Protein AF-A0A6N9A9X0-F1 (afdb_monomer)

Foldseek 3Di:
DPPVFLQQKFWAADPDPLRIWIWTCDPPDRDIDIDDDPRRLVVCLVRLCSLLPPHDDPVLQVLLVVCQVVLVHLVSLLNCLNHPDQDPPPDGRRRLNPDDSSSSVNPNVSSVVVVVVVVVVVVVVVVVVVVVVVVVVVVVVVVVPDDPVRVVVVVVVVVVVVPD

pLDDT: mean 80.57, std 12.7, range [43.5, 95.38]

Mean predicted aligned error: 11.56 Å

Secondary structure (DSSP, 8-state):
--HHHHTT-EEEE-SSTTSEEEEEE-SSSSSEEEE-HHHHHHHHHHHHHHHTTT---HHHHHHHHHHHHTTSSHHHHHHHHHS----TTSPPTTBSTTS-HHHHHHHHHHHHHHHHHHHHHHHHHHHHHHHHHHHHHHHHHHHHSS-HHHHHHHHHHHHHTS--

Solvent-accessible surface area (backbone atoms only — not comparable to full-atom values): 9159 Å² total; per-residue (Å²): 132,65,76,79,50,61,60,69,24,27,39,30,64,39,100,50,100,62,47,32,26,29,35,41,63,44,89,94,49,101,52,72,43,77,31,52,42,71,58,17,53,57,49,46,68,62,45,49,61,62,75,45,62,88,65,68,56,73,70,36,46,53,49,11,50,52,57,24,55,77,45,74,35,43,67,48,35,48,52,52,52,30,65,38,69,66,46,94,83,80,47,64,59,26,46,52,56,86,46,55,70,30,59,47,48,28,51,49,50,24,56,48,51,57,48,50,50,55,51,51,52,57,49,50,55,54,50,52,54,53,49,54,52,51,51,53,52,49,56,49,50,63,66,70,72,56,54,75,71,54,54,57,50,50,62,58,53,61,59,66,64,74,78,112

Radius of gyration: 27.23 Å; Cα contacts (8 Å, |Δi|>4): 168; chains: 1; bounding box: 70×49×71 Å

Sequence (164 aa):
MSIGHVWRTRIRSADDETGFRVQIDSHGIKGREWLEGEDAHRAIRVILPRMNAYGGSATTVEKAVSEIESEGHPHGFLSRVVDRPRTYAGGLQGQIHPMRKPARLALEMALHEEQERRALEGELWRLERAWEEAEEIAAIADNLLLPKRVTGFLSRHARAGSER

Nearest PDB structures (foldseek):
  5b5r-assembly1_A  TM=2.931E-01  e=3.160E+00  Mus musculus
  6rd4-assembly1_7  TM=2.058E-01  e=5.387E+00  Polytomella sp. Pringsheim 198.80
  1v4i-assembly1_A  TM=2.381E-01  e=6.435E+00  Thermotoga maritima

Structure (mmCIF, N/CA/C/O backbone):
data_AF-A0A6N9A9X0-F1
#
_entry.id   AF-A0A6N9A9X0-F1
#
loop_
_atom_site.group_PDB
_atom_site.id
_atom_site.type_symbol
_atom_site.label_atom_id
_atom_site.label_alt_id
_atom_site.label_comp_id
_atom_site.label_asym_id
_atom_site.label_entity_id
_atom_site.label_seq_id
_atom_site.pdbx_PDB_ins_code
_atom_site.Cartn_x
_atom_site.Cartn_y
_atom_site.Cartn_z
_atom_site.occupancy
_atom_site.B_iso_or_equiv
_atom_site.auth_seq_id
_atom_site.auth_comp_id
_atom_site.auth_asym_id
_atom_site.auth_atom_id
_atom_site.pdbx_PDB_model_num
ATOM 1 N N . MET A 1 1 ? 13.304 -19.685 -4.312 1.00 51.09 1 MET A N 1
ATOM 2 C CA . MET A 1 1 ? 12.974 -18.981 -5.572 1.00 51.09 1 MET A CA 1
ATOM 3 C C . MET A 1 1 ? 14.270 -18.400 -6.133 1.00 51.09 1 MET A C 1
ATOM 5 O O . MET A 1 1 ? 14.862 -17.561 -5.468 1.00 51.09 1 MET A O 1
ATOM 9 N N . SER A 1 2 ? 14.784 -18.906 -7.260 1.00 52.94 2 SER A N 1
ATOM 10 C CA . SER A 1 2 ? 15.996 -18.337 -7.885 1.00 52.94 2 SER A CA 1
ATOM 11 C C . SER A 1 2 ? 15.720 -16.905 -8.353 1.00 52.94 2 SER A C 1
ATOM 13 O O . SER A 1 2 ? 14.617 -16.630 -8.832 1.00 52.94 2 SER A O 1
ATOM 15 N N . ILE A 1 3 ? 16.714 -16.014 -8.228 1.00 55.34 3 ILE A N 1
ATOM 16 C CA . ILE A 1 3 ? 16.629 -14.590 -8.590 1.00 55.34 3 ILE A CA 1
ATOM 17 C C . ILE A 1 3 ? 15.982 -14.422 -9.968 1.00 55.34 3 ILE A C 1
ATOM 19 O O . ILE A 1 3 ? 15.104 -13.584 -10.096 1.00 55.34 3 ILE A O 1
ATOM 23 N N . GLY A 1 4 ? 16.298 -15.276 -10.952 1.00 57.91 4 GLY A N 1
ATOM 24 C CA . GLY A 1 4 ? 15.778 -15.204 -12.325 1.00 57.91 4 GLY A CA 1
ATOM 25 C C . GLY A 1 4 ? 14.255 -15.353 -12.506 1.00 57.91 4 GLY A C 1
ATOM 26 O O . GLY A 1 4 ? 13.727 -14.881 -13.512 1.00 57.91 4 GLY A O 1
ATOM 27 N N . HIS A 1 5 ? 13.529 -15.952 -11.555 1.00 65.00 5 HIS A N 1
ATOM 28 C CA . HIS A 1 5 ? 12.064 -16.103 -11.642 1.00 65.00 5 HIS A CA 1
ATOM 29 C C . HIS A 1 5 ? 11.310 -14.800 -11.348 1.00 65.00 5 HIS A C 1
ATOM 31 O O . HIS A 1 5 ? 10.214 -14.573 -11.852 1.00 65.00 5 HIS A O 1
ATOM 37 N N . VAL A 1 6 ? 11.930 -13.912 -10.573 1.00 68.50 6 VAL A N 1
ATOM 38 C CA . VAL A 1 6 ? 11.335 -12.658 -10.100 1.00 68.50 6 VAL A CA 1
ATOM 39 C C . VAL A 1 6 ? 11.293 -11.575 -11.199 1.00 68.50 6 VAL A C 1
ATOM 41 O O . VAL A 1 6 ? 10.433 -10.699 -11.213 1.00 68.50 6 VAL A O 1
ATOM 44 N N . TRP A 1 7 ? 12.176 -11.652 -12.197 1.00 73.00 7 TRP A N 1
ATOM 45 C CA . TRP A 1 7 ? 12.318 -10.629 -13.251 1.00 73.00 7 TRP A CA 1
ATOM 46 C C . TRP A 1 7 ? 11.179 -10.665 -14.274 1.00 73.00 7 TRP A C 1
ATOM 48 O O . TRP A 1 7 ? 11.032 -9.751 -15.084 1.00 73.00 7 TRP A O 1
ATOM 58 N N . ARG A 1 8 ? 10.369 -11.727 -14.251 1.00 77.31 8 ARG A N 1
ATOM 59 C CA . ARG A 1 8 ? 9.222 -11.915 -15.144 1.00 77.31 8 ARG A CA 1
ATOM 60 C C . ARG A 1 8 ? 7.880 -11.640 -14.472 1.00 77.31 8 ARG A C 1
ATOM 62 O O . ARG A 1 8 ? 6.859 -11.793 -15.142 1.00 77.31 8 ARG A O 1
ATOM 69 N N . THR A 1 9 ? 7.880 -11.191 -13.215 1.00 86.69 9 THR A N 1
ATOM 70 C CA . THR A 1 9 ? 6.661 -10.859 -12.476 1.00 86.69 9 THR A CA 1
ATOM 71 C C . THR A 1 9 ? 5.868 -9.757 -13.170 1.00 86.69 9 THR A C 1
ATOM 73 O O . THR A 1 9 ? 6.430 -8.751 -13.632 1.00 86.69 9 THR A O 1
ATOM 76 N N . ARG A 1 10 ? 4.549 -9.958 -13.247 1.00 88.88 10 ARG A N 1
ATOM 77 C CA . ARG A 1 10 ? 3.608 -8.980 -13.802 1.00 88.88 10 ARG A CA 1
ATOM 78 C C . ARG A 1 10 ? 2.488 -8.696 -12.823 1.00 88.88 10 ARG A C 1
ATOM 80 O O . ARG A 1 10 ? 2.020 -9.625 -12.182 1.00 88.88 10 ARG A O 1
ATOM 87 N N . ILE A 1 11 ? 2.034 -7.453 -12.788 1.00 88.88 11 ILE A N 1
ATOM 88 C CA . ILE A 1 11 ? 0.842 -7.018 -12.063 1.00 88.88 11 ILE A CA 1
ATOM 89 C C . ILE A 1 11 ? -0.214 -6.539 -13.063 1.00 88.88 11 ILE A C 1
ATOM 91 O O . ILE A 1 11 ? 0.129 -5.951 -14.095 1.00 88.88 11 ILE A O 1
ATOM 95 N N . ARG A 1 12 ? -1.483 -6.851 -12.806 1.00 88.38 12 ARG A N 1
ATOM 96 C CA . ARG A 1 12 ? -2.637 -6.415 -13.607 1.00 88.38 12 ARG A CA 1
ATOM 97 C C . ARG A 1 12 ? -3.844 -6.206 -12.714 1.00 88.38 12 ARG A C 1
ATOM 99 O O . ARG A 1 12 ? -3.926 -6.869 -11.691 1.00 88.38 12 ARG A O 1
ATOM 106 N N . SER A 1 13 ? -4.780 -5.373 -13.157 1.00 88.00 13 SER A N 1
ATOM 107 C CA . SER A 1 13 ? -6.075 -5.232 -12.491 1.00 88.00 13 SER A CA 1
ATOM 108 C C . SER A 1 13 ? -6.827 -6.572 -12.445 1.00 88.00 13 SER A C 1
ATOM 110 O O . SER A 1 13 ? -6.697 -7.409 -13.359 1.00 88.00 13 SER A O 1
ATOM 112 N N . ALA A 1 14 ? -7.542 -6.780 -11.343 1.00 87.94 14 ALA A N 1
ATOM 113 C CA . ALA A 1 14 ? -8.427 -7.905 -11.072 1.00 87.94 14 ALA A CA 1
ATOM 114 C C . ALA A 1 14 ? -9.696 -7.387 -10.381 1.00 87.94 14 ALA A C 1
ATOM 116 O O . ALA A 1 14 ? -9.639 -6.403 -9.648 1.00 87.94 14 ALA A O 1
ATOM 117 N N . ASP A 1 15 ? -10.821 -8.055 -10.625 1.00 84.38 15 ASP A N 1
ATOM 118 C CA . ASP A 1 15 ? -12.124 -7.727 -10.031 1.00 84.38 15 ASP A CA 1
ATOM 119 C C . ASP A 1 15 ? -12.320 -8.512 -8.725 1.00 84.38 15 ASP A C 1
ATOM 121 O O . ASP A 1 15 ? -13.216 -9.341 -8.589 1.00 84.38 15 ASP A O 1
ATOM 125 N N . ASP A 1 16 ? -11.376 -8.339 -7.801 1.00 82.88 16 ASP A N 1
ATOM 126 C CA . ASP A 1 16 ? -11.376 -8.962 -6.479 1.00 82.88 16 ASP A CA 1
ATOM 127 C C . ASP A 1 16 ? -11.125 -7.909 -5.386 1.00 82.88 16 ASP A C 1
ATOM 129 O O . ASP A 1 16 ? -10.818 -6.750 -5.672 1.00 82.88 16 ASP A O 1
ATOM 133 N N . GLU A 1 17 ? -11.230 -8.301 -4.113 1.00 75.38 17 GLU A N 1
ATOM 134 C CA . GLU A 1 17 ? -11.006 -7.400 -2.966 1.00 75.38 17 GLU A CA 1
ATOM 135 C C . GLU A 1 17 ? -9.609 -6.760 -2.956 1.00 75.38 17 GLU A C 1
ATOM 137 O O . GLU A 1 17 ? -9.351 -5.762 -2.280 1.00 75.38 17 GLU A O 1
ATOM 142 N N . THR A 1 18 ? -8.661 -7.347 -3.677 1.00 77.00 18 THR A N 1
ATOM 143 C CA . THR A 1 18 ? -7.281 -6.877 -3.740 1.00 77.00 18 THR A CA 1
ATOM 144 C C . THR A 1 18 ? -7.052 -5.910 -4.892 1.00 77.00 18 THR A C 1
ATOM 146 O O . THR A 1 18 ? -6.118 -5.114 -4.845 1.00 77.00 18 THR A O 1
ATOM 149 N N . GLY A 1 19 ? -7.942 -5.906 -5.887 1.00 84.12 19 GLY A N 1
ATOM 150 C CA . GLY A 1 19 ? -7.912 -5.014 -7.042 1.00 84.12 19 GLY A CA 1
ATOM 151 C C . GLY A 1 19 ? -6.799 -5.343 -8.039 1.00 84.12 19 GLY A C 1
ATOM 152 O O . GLY A 1 19 ? -6.624 -4.635 -9.035 1.00 84.12 19 GLY A O 1
ATOM 153 N N . PHE A 1 20 ? -6.010 -6.395 -7.795 1.00 89.44 20 PHE A N 1
ATOM 154 C CA . PHE A 1 20 ? -4.933 -6.802 -8.685 1.00 89.44 20 PHE A CA 1
ATOM 155 C C . PHE A 1 20 ? -4.578 -8.283 -8.574 1.00 89.44 20 PHE A C 1
ATOM 157 O O . PHE A 1 20 ? -4.695 -8.928 -7.542 1.00 89.44 20 PHE A O 1
ATOM 164 N N . ARG A 1 21 ? -4.001 -8.792 -9.659 1.00 91.56 21 ARG A N 1
ATOM 165 C CA . ARG A 1 21 ? -3.434 -10.133 -9.765 1.00 91.56 21 ARG A CA 1
ATOM 166 C C . ARG A 1 21 ? -1.970 -10.094 -10.152 1.00 91.56 21 ARG A C 1
ATOM 168 O O . ARG A 1 21 ? -1.520 -9.201 -10.882 1.00 91.56 21 ARG A O 1
ATOM 175 N N . VAL A 1 22 ? -1.227 -11.102 -9.711 1.00 91.19 22 VAL A N 1
ATOM 176 C CA . VAL A 1 22 ? 0.221 -11.195 -9.912 1.00 91.19 22 VAL A CA 1
ATOM 177 C C . VAL A 1 22 ? 0.566 -12.461 -10.676 1.00 91.19 22 VAL A C 1
ATOM 179 O O . VAL A 1 22 ? 0.251 -13.563 -10.248 1.00 91.19 22 VAL A O 1
ATOM 182 N N . GLN A 1 23 ? 1.254 -12.320 -11.807 1.00 91.19 23 GLN A N 1
ATOM 183 C CA . GLN A 1 23 ? 1.805 -13.461 -12.528 1.00 91.19 23 GLN A CA 1
ATOM 184 C C . GLN A 1 23 ? 3.182 -13.808 -11.973 1.00 91.19 23 GLN A C 1
ATOM 186 O O . GLN A 1 23 ? 4.081 -12.961 -12.002 1.00 91.19 23 GLN A O 1
ATOM 191 N N . ILE A 1 24 ? 3.368 -15.060 -11.564 1.00 87.12 24 ILE A N 1
ATOM 192 C CA . ILE A 1 24 ? 4.664 -15.608 -11.157 1.00 87.12 24 ILE A CA 1
ATOM 193 C C . ILE A 1 24 ? 5.046 -16.818 -12.017 1.00 87.12 24 ILE A C 1
ATOM 195 O O . ILE A 1 24 ? 4.216 -17.409 -12.712 1.00 87.12 24 ILE A O 1
ATOM 199 N N . ASP A 1 25 ? 6.331 -17.171 -12.008 1.00 82.25 25 ASP A N 1
ATOM 200 C CA . ASP A 1 25 ? 6.775 -18.460 -12.538 1.00 82.25 25 ASP A CA 1
ATOM 201 C C . ASP A 1 25 ? 6.363 -19.566 -11.548 1.00 82.25 25 ASP A C 1
ATOM 203 O O . ASP A 1 25 ? 6.699 -19.479 -10.365 1.00 82.25 25 ASP A O 1
ATOM 207 N N . SER A 1 26 ? 5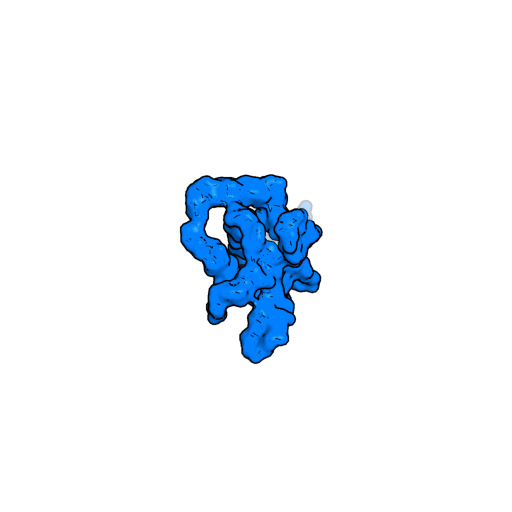.672 -20.601 -12.035 1.00 69.44 26 SER A N 1
ATOM 208 C CA . SER A 1 26 ? 5.202 -21.712 -11.198 1.00 69.44 26 SER A CA 1
ATOM 209 C C . SER A 1 26 ? 6.378 -22.580 -10.725 1.00 69.44 26 SER A C 1
ATOM 211 O O . SER A 1 26 ? 7.353 -22.802 -11.456 1.00 69.44 26 SER A O 1
ATOM 213 N N . HIS A 1 27 ? 6.323 -23.062 -9.481 1.00 56.94 27 HIS A N 1
ATOM 214 C CA . HIS A 1 27 ? 7.378 -23.900 -8.915 1.00 56.94 27 HIS A CA 1
ATOM 215 C C . HIS A 1 27 ? 7.214 -25.351 -9.390 1.00 56.94 27 HIS A C 1
ATOM 217 O O . HIS A 1 27 ? 6.295 -26.048 -8.983 1.00 56.94 27 HIS A O 1
ATOM 223 N N . GLY A 1 28 ? 8.120 -25.817 -10.255 1.00 55.62 28 GLY A N 1
ATOM 224 C CA . GLY A 1 28 ? 8.210 -27.229 -10.658 1.00 55.62 28 GLY A CA 1
ATOM 225 C C . GLY A 1 28 ? 7.562 -27.586 -12.001 1.00 55.62 28 GLY A C 1
ATOM 226 O O . GLY A 1 28 ? 7.957 -28.579 -12.606 1.00 55.62 28 GLY A O 1
ATOM 227 N N . ILE A 1 29 ? 6.664 -26.755 -12.538 1.00 56.66 29 ILE A N 1
ATOM 228 C CA . ILE A 1 29 ? 6.095 -26.920 -13.885 1.00 56.66 29 ILE A CA 1
ATOM 229 C C . ILE A 1 29 ? 6.597 -25.768 -14.758 1.00 56.66 29 ILE A C 1
ATOM 231 O O . ILE A 1 29 ? 6.559 -24.610 -14.346 1.00 56.66 29 ILE A O 1
ATOM 235 N N . LYS A 1 30 ? 7.078 -26.051 -15.980 1.00 61.91 30 LYS A N 1
ATOM 236 C CA . LYS A 1 30 ? 7.360 -24.999 -16.974 1.00 61.91 30 LYS A CA 1
ATOM 237 C C . LYS A 1 30 ? 6.045 -24.280 -17.302 1.00 61.91 30 LYS A C 1
ATOM 239 O O . LYS A 1 30 ? 5.307 -24.710 -18.179 1.00 61.91 30 LYS A O 1
ATOM 244 N N . GLY A 1 31 ? 5.755 -23.196 -16.594 1.00 69.06 31 GLY A N 1
ATOM 245 C CA . GLY A 1 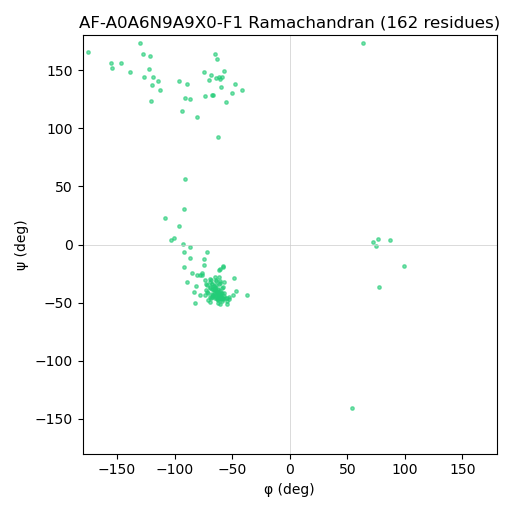31 ? 4.500 -22.469 -16.718 1.00 69.06 31 GLY A CA 1
ATOM 246 C C . GLY A 1 31 ? 4.486 -21.198 -15.876 1.00 69.06 31 GLY A C 1
ATOM 247 O O . GLY A 1 31 ? 5.349 -20.983 -15.024 1.00 69.06 31 GLY A O 1
ATOM 248 N N . ARG A 1 32 ? 3.516 -20.330 -16.159 1.00 81.31 32 ARG A N 1
ATOM 249 C CA . ARG A 1 32 ? 3.240 -19.123 -15.377 1.00 81.31 32 ARG A CA 1
ATOM 250 C C . ARG A 1 32 ? 1.824 -19.216 -14.851 1.00 81.31 32 ARG A C 1
ATOM 252 O O . ARG A 1 32 ? 0.929 -19.571 -15.613 1.00 81.31 32 ARG A O 1
ATOM 259 N N . GLU A 1 33 ? 1.640 -18.841 -13.602 1.00 88.50 33 GLU A N 1
ATOM 260 C CA . GLU A 1 33 ? 0.336 -18.817 -12.946 1.00 88.50 33 GLU A CA 1
ATOM 261 C C . GLU A 1 33 ? 0.004 -17.390 -12.521 1.00 88.50 33 GLU A C 1
ATOM 263 O O . GLU A 1 33 ? 0.900 -16.610 -12.191 1.00 88.50 33 GLU A O 1
ATOM 268 N N . TRP A 1 34 ? -1.277 -17.035 -12.616 1.00 90.62 34 TRP A N 1
ATOM 269 C CA . TRP A 1 34 ? -1.806 -15.813 -12.023 1.00 90.62 34 TRP A CA 1
ATOM 270 C C . TRP A 1 34 ? -2.290 -16.153 -10.621 1.00 90.62 34 TRP A C 1
ATOM 272 O O . TRP A 1 34 ? -3.075 -17.080 -10.454 1.00 90.62 34 TRP A O 1
ATOM 282 N N . LEU A 1 35 ? -1.796 -15.405 -9.645 1.00 91.00 35 LEU A N 1
ATOM 283 C CA . LEU A 1 35 ? -2.304 -15.387 -8.286 1.00 91.00 35 LEU A CA 1
ATOM 284 C C . LEU A 1 35 ? -3.273 -14.217 -8.157 1.00 91.00 35 LEU A C 1
ATOM 286 O O . LEU A 1 35 ? -3.006 -13.144 -8.705 1.00 91.00 35 LEU A O 1
ATOM 290 N N . GLU A 1 36 ? -4.358 -14.433 -7.429 1.00 91.31 36 GLU A N 1
ATOM 291 C CA . GLU A 1 36 ? -5.441 -13.473 -7.194 1.00 91.31 36 GLU A CA 1
ATOM 292 C C . GLU A 1 36 ? -5.685 -13.363 -5.685 1.00 91.31 36 GLU A C 1
ATOM 294 O O . GLU A 1 36 ? -5.194 -14.194 -4.907 1.00 91.31 36 GLU A O 1
ATOM 299 N N . GLY A 1 37 ? -6.383 -12.315 -5.258 1.00 88.94 37 GLY A N 1
ATOM 300 C CA . GLY A 1 37 ? -6.685 -12.094 -3.852 1.00 88.94 37 GLY A CA 1
ATOM 301 C C . GLY A 1 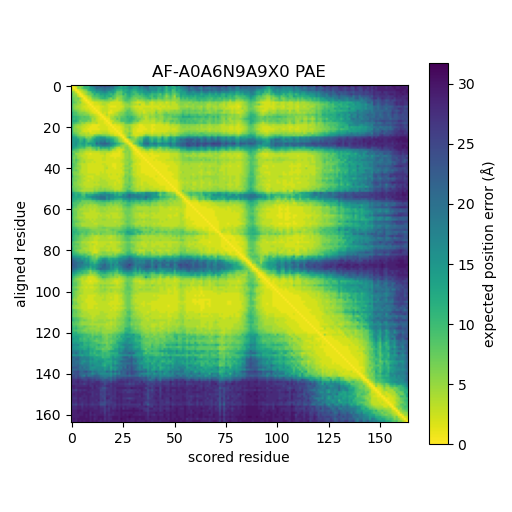37 ? -5.448 -12.091 -2.943 1.00 88.94 37 GLY A C 1
ATOM 302 O O . GLY A 1 37 ? -4.366 -11.582 -3.257 1.00 88.94 37 GLY A O 1
ATOM 303 N N . GLU A 1 38 ? -5.600 -12.692 -1.767 1.00 87.94 38 GLU A N 1
ATOM 304 C CA . GLU A 1 38 ? -4.559 -12.724 -0.738 1.00 87.94 38 GLU A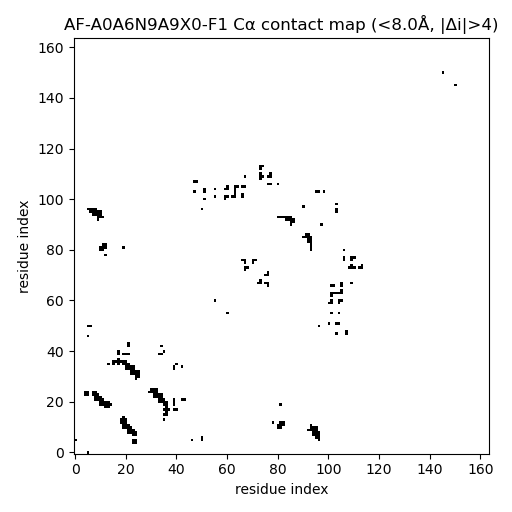 CA 1
ATOM 305 C C . GLU A 1 38 ? -3.266 -13.438 -1.177 1.00 87.94 38 GLU A C 1
ATOM 307 O O . GLU A 1 38 ? -2.174 -13.087 -0.721 1.00 87.94 38 GLU A O 1
ATOM 312 N N . ASP A 1 39 ? -3.340 -14.401 -2.102 1.00 88.56 39 ASP A N 1
ATOM 313 C CA . ASP A 1 39 ? -2.141 -15.028 -2.669 1.00 88.56 39 ASP A CA 1
ATOM 314 C C . ASP A 1 39 ? -1.331 -14.041 -3.516 1.00 88.56 39 ASP A C 1
ATOM 316 O O . ASP A 1 39 ? -0.096 -14.018 -3.433 1.00 88.56 39 ASP A O 1
ATOM 320 N N . ALA A 1 40 ? -2.008 -13.172 -4.275 1.00 89.56 40 ALA A N 1
ATOM 321 C CA . ALA A 1 40 ? -1.368 -12.098 -5.029 1.00 89.56 40 ALA A CA 1
ATOM 322 C C . ALA A 1 40 ? -0.648 -11.117 -4.091 1.00 89.56 40 ALA A C 1
ATOM 324 O O . ALA A 1 40 ? 0.523 -10.784 -4.317 1.00 89.56 40 ALA A O 1
ATOM 325 N N . HIS A 1 41 ? -1.306 -10.714 -2.998 1.00 87.25 41 HIS A N 1
ATOM 326 C CA . HIS A 1 41 ? -0.712 -9.842 -1.981 1.00 87.25 41 HIS A CA 1
ATOM 327 C C . HIS A 1 41 ? 0.493 -10.477 -1.285 1.00 87.25 41 HIS A C 1
ATOM 329 O O . HIS A 1 41 ? 1.541 -9.840 -1.141 1.00 87.25 41 HIS A O 1
ATOM 335 N N . ARG A 1 42 ? 0.387 -11.738 -0.856 1.00 88.12 42 ARG A N 1
ATOM 336 C CA . ARG A 1 42 ? 1.510 -12.443 -0.220 1.00 88.12 42 ARG A CA 1
ATOM 337 C C . ARG A 1 42 ? 2.703 -12.548 -1.159 1.00 88.12 42 ARG A C 1
ATOM 339 O O . ARG A 1 42 ? 3.836 -12.279 -0.751 1.00 88.12 42 ARG A O 1
ATOM 346 N N . ALA A 1 43 ? 2.461 -12.892 -2.422 1.00 89.00 43 ALA A N 1
ATOM 347 C CA . ALA A 1 43 ? 3.517 -12.995 -3.416 1.00 89.00 43 ALA A CA 1
ATOM 348 C C . ALA A 1 43 ? 4.206 -11.643 -3.651 1.00 89.00 43 ALA A C 1
ATOM 350 O O . ALA A 1 43 ? 5.439 -11.575 -3.632 1.00 89.00 43 ALA A O 1
ATOM 351 N N . ILE A 1 44 ? 3.442 -10.558 -3.823 1.00 88.00 44 ILE A N 1
ATOM 352 C CA . ILE A 1 44 ? 4.018 -9.247 -4.137 1.00 88.00 44 ILE A CA 1
ATOM 353 C C . ILE A 1 44 ? 4.829 -8.665 -2.973 1.00 88.00 44 ILE A C 1
ATOM 355 O O . ILE A 1 44 ? 5.929 -8.162 -3.214 1.00 88.00 44 ILE A O 1
ATOM 359 N N . ARG A 1 45 ? 4.372 -8.845 -1.719 1.00 86.81 45 ARG A N 1
ATOM 360 C CA . ARG A 1 45 ? 5.110 -8.459 -0.495 1.00 86.81 45 ARG A CA 1
ATOM 361 C C . ARG A 1 45 ? 6.484 -9.118 -0.406 1.00 86.81 45 ARG A C 1
ATOM 363 O O . ARG A 1 45 ? 7.412 -8.560 0.162 1.00 86.81 45 ARG A O 1
ATOM 370 N N . VAL A 1 46 ? 6.617 -10.326 -0.939 1.00 87.00 46 VAL A N 1
ATOM 371 C CA . VAL A 1 46 ? 7.864 -11.094 -0.891 1.00 87.00 46 VAL A CA 1
ATOM 372 C C . VAL A 1 46 ? 8.762 -10.783 -2.092 1.00 87.00 46 VAL A C 1
ATOM 374 O O . VAL A 1 46 ? 9.992 -10.834 -1.996 1.00 87.00 46 VAL A O 1
ATOM 377 N N . ILE A 1 47 ? 8.157 -10.482 -3.240 1.00 87.19 47 ILE A N 1
ATOM 378 C CA . ILE A 1 47 ? 8.852 -10.260 -4.506 1.00 87.19 47 ILE A CA 1
ATOM 379 C C . ILE A 1 47 ? 9.408 -8.835 -4.608 1.00 87.19 47 ILE A C 1
ATOM 381 O O . ILE A 1 47 ? 10.592 -8.680 -4.917 1.00 87.19 47 ILE A O 1
ATOM 385 N N . LEU A 1 48 ? 8.596 -7.807 -4.344 1.00 85.56 48 LEU A N 1
ATOM 386 C CA . LEU A 1 48 ? 8.990 -6.409 -4.553 1.00 85.56 48 LEU A CA 1
ATOM 387 C C . LEU A 1 48 ? 10.222 -5.986 -3.743 1.00 85.56 48 LEU A C 1
ATOM 389 O O . LEU A 1 48 ? 11.161 -5.480 -4.365 1.00 85.56 48 LEU A O 1
ATOM 393 N N . PRO A 1 49 ? 10.323 -6.285 -2.432 1.00 86.81 49 PRO A N 1
ATOM 394 C CA . PRO A 1 49 ? 11.511 -5.925 -1.659 1.00 86.81 49 PRO A CA 1
ATOM 395 C C . PRO A 1 49 ? 12.786 -6.582 -2.200 1.00 86.81 49 PRO A C 1
ATOM 397 O O . PRO A 1 49 ? 13.863 -5.990 -2.191 1.00 86.81 49 PRO A O 1
ATOM 400 N N . ARG A 1 50 ? 12.677 -7.802 -2.748 1.00 84.88 50 ARG A N 1
ATOM 401 C CA . ARG A 1 50 ? 13.810 -8.491 -3.386 1.00 84.88 50 ARG A CA 1
ATOM 402 C C . ARG A 1 50 ? 14.193 -7.862 -4.725 1.00 84.88 50 ARG A C 1
ATOM 404 O O . ARG A 1 50 ? 15.375 -7.820 -5.050 1.00 84.88 50 ARG A O 1
ATOM 411 N N . MET A 1 51 ? 13.228 -7.357 -5.494 1.00 82.75 51 MET A N 1
ATOM 412 C CA . MET A 1 51 ? 13.485 -6.607 -6.736 1.00 82.75 51 MET A CA 1
ATOM 413 C C . MET A 1 51 ? 14.126 -5.242 -6.479 1.00 82.75 51 MET A C 1
ATOM 415 O O . MET A 1 51 ? 14.878 -4.736 -7.316 1.00 82.75 51 MET A O 1
ATOM 419 N N . ASN A 1 52 ? 13.821 -4.652 -5.328 1.00 84.19 52 ASN A N 1
ATOM 420 C CA . ASN A 1 52 ? 14.369 -3.384 -4.867 1.00 84.19 52 ASN A CA 1
ATOM 421 C C . ASN A 1 52 ? 15.565 -3.565 -3.916 1.00 84.19 52 ASN A C 1
ATOM 423 O O . ASN A 1 52 ? 15.972 -2.602 -3.262 1.00 84.19 52 ASN A O 1
ATOM 427 N N . ALA A 1 53 ? 16.165 -4.767 -3.877 1.00 68.88 53 ALA A N 1
ATOM 428 C CA . ALA A 1 53 ? 17.351 -5.055 -3.076 1.00 68.88 53 ALA A CA 1
ATOM 429 C C . ALA A 1 53 ? 18.415 -3.957 -3.269 1.00 68.88 53 ALA A C 1
ATOM 431 O O . ALA A 1 53 ? 18.630 -3.488 -4.390 1.00 68.88 53 ALA A O 1
ATOM 432 N N . TYR A 1 54 ? 19.042 -3.553 -2.157 1.00 62.84 54 TYR A N 1
ATOM 433 C CA . TYR A 1 54 ? 19.885 -2.357 -1.949 1.00 62.84 54 TYR A CA 1
ATOM 434 C C . TYR A 1 54 ? 19.182 -1.051 -1.547 1.00 62.84 54 TYR A C 1
ATOM 436 O O . TYR A 1 54 ? 19.862 -0.039 -1.392 1.00 62.84 54 TYR A O 1
ATOM 444 N N . GLY A 1 55 ? 17.866 -1.053 -1.316 1.00 61.56 55 GLY A N 1
ATOM 445 C CA . GLY A 1 55 ? 17.156 0.136 -0.837 1.00 61.56 55 GLY A CA 1
ATOM 446 C C . GLY A 1 55 ? 17.194 1.311 -1.826 1.00 61.56 55 GLY A C 1
ATOM 447 O O . GLY A 1 55 ? 17.830 1.273 -2.890 1.00 61.56 55 GLY A O 1
ATOM 448 N N . GLY A 1 56 ? 16.461 2.375 -1.510 1.00 74.38 56 GLY A N 1
ATOM 449 C CA . GLY A 1 56 ? 16.503 3.633 -2.255 1.00 74.38 56 GLY A CA 1
ATOM 450 C C . GLY A 1 56 ? 17.582 4.561 -1.702 1.00 74.38 56 GLY A C 1
ATOM 451 O O . GLY A 1 56 ? 17.705 4.702 -0.491 1.00 74.38 56 GLY A O 1
ATOM 452 N N . SER A 1 57 ? 18.340 5.242 -2.569 1.00 85.06 57 SER A N 1
ATOM 453 C CA . SER A 1 57 ? 19.021 6.470 -2.128 1.00 85.06 57 SER A CA 1
ATOM 454 C C . SER A 1 57 ? 17.970 7.517 -1.741 1.00 85.06 57 SER A C 1
ATOM 456 O O . SER A 1 57 ? 16.845 7.438 -2.235 1.00 85.06 57 SER A O 1
ATOM 458 N N . ALA A 1 58 ? 18.327 8.531 -0.946 1.00 87.88 58 ALA A N 1
ATOM 459 C CA . ALA A 1 58 ? 17.408 9.628 -0.605 1.00 87.88 58 ALA A CA 1
ATOM 460 C C . ALA A 1 58 ? 16.730 10.227 -1.856 1.00 87.88 58 ALA A C 1
ATOM 462 O O . ALA A 1 58 ? 15.512 10.349 -1.911 1.00 87.88 58 ALA A O 1
ATOM 463 N N . THR A 1 59 ? 17.495 10.443 -2.930 1.00 91.94 59 THR A N 1
ATOM 464 C CA . THR A 1 59 ? 16.976 10.906 -4.230 1.00 91.94 59 THR A CA 1
ATOM 465 C C . THR A 1 59 ? 16.022 9.912 -4.907 1.00 91.94 59 THR A C 1
ATOM 467 O O . THR A 1 59 ? 15.157 10.300 -5.685 1.00 91.94 59 THR A O 1
ATOM 470 N N . THR A 1 60 ? 16.194 8.606 -4.685 1.00 90.69 60 THR A N 1
ATOM 471 C CA . THR A 1 60 ? 15.269 7.589 -5.216 1.00 90.69 60 THR A CA 1
ATOM 472 C C . THR A 1 60 ? 13.942 7.633 -4.469 1.00 90.69 60 THR A C 1
ATOM 474 O O . THR A 1 60 ? 12.903 7.528 -5.113 1.00 90.69 60 THR A O 1
ATOM 477 N N . VAL A 1 61 ? 13.991 7.801 -3.144 1.00 91.06 61 VAL A N 1
ATOM 478 C CA . VAL A 1 61 ? 12.803 7.950 -2.292 1.00 91.06 61 VAL A CA 1
ATOM 479 C C . VAL A 1 61 ? 12.038 9.209 -2.685 1.00 91.06 61 VAL A C 1
ATOM 481 O O . VAL A 1 61 ? 10.860 9.117 -2.994 1.00 91.06 61 VAL A O 1
ATOM 484 N N . GLU A 1 62 ? 12.716 10.352 -2.793 1.00 93.69 62 GLU A N 1
ATOM 485 C CA . GLU A 1 62 ? 12.114 11.623 -3.222 1.00 93.69 62 GLU A CA 1
ATOM 486 C C . GLU A 1 62 ? 11.395 11.493 -4.575 1.00 93.69 62 GLU A C 1
ATOM 488 O O . GLU A 1 62 ? 10.242 11.889 -4.723 1.00 93.69 62 GLU A O 1
ATOM 493 N N . LYS A 1 63 ? 12.037 10.854 -5.561 1.00 92.94 63 LYS A N 1
ATOM 494 C CA . LYS A 1 63 ? 11.416 10.597 -6.869 1.00 92.94 63 LYS A CA 1
ATOM 495 C C . LYS A 1 63 ? 10.231 9.638 -6.786 1.00 92.94 63 LYS A C 1
ATOM 497 O O . LYS A 1 63 ? 9.292 9.793 -7.555 1.00 92.94 63 LYS A O 1
ATOM 502 N N . ALA A 1 64 ? 10.284 8.638 -5.908 1.00 92.12 64 ALA A N 1
ATOM 503 C CA . ALA A 1 64 ? 9.177 7.708 -5.706 1.00 92.12 64 ALA A CA 1
ATOM 504 C C . ALA A 1 64 ? 7.965 8.417 -5.084 1.00 92.12 64 ALA A C 1
ATOM 506 O O . ALA A 1 64 ? 6.856 8.264 -5.585 1.00 92.12 64 ALA A O 1
ATOM 507 N N . VAL A 1 65 ? 8.194 9.245 -4.061 1.00 93.31 65 VAL A N 1
ATOM 508 C CA . VAL A 1 65 ? 7.162 10.087 -3.441 1.00 93.31 65 VAL A CA 1
ATOM 509 C C . VAL A 1 65 ? 6.555 11.031 -4.474 1.00 93.31 65 VAL A C 1
ATOM 511 O O . VAL A 1 65 ? 5.344 11.032 -4.645 1.00 93.31 65 VAL A O 1
ATOM 514 N N . SER A 1 66 ? 7.381 11.736 -5.250 1.00 93.12 66 SER A N 1
ATOM 515 C CA . SER A 1 66 ? 6.896 12.632 -6.306 1.00 93.12 66 SER A CA 1
ATOM 516 C C . SER A 1 66 ? 6.048 11.905 -7.361 1.00 93.12 66 SER A C 1
ATOM 518 O O . SER A 1 66 ? 5.044 12.444 -7.827 1.00 93.12 66 SER A O 1
ATOM 520 N N . GLU A 1 67 ? 6.398 10.663 -7.723 1.00 90.75 67 GLU A N 1
ATOM 521 C CA . GLU A 1 67 ? 5.563 9.852 -8.618 1.00 90.75 67 GLU A CA 1
ATOM 522 C C . GLU A 1 67 ? 4.202 9.497 -7.999 1.00 90.75 67 GLU A C 1
ATOM 524 O O . GLU A 1 67 ? 3.209 9.466 -8.724 1.00 90.75 67 GLU A O 1
ATOM 529 N N . ILE A 1 68 ? 4.136 9.246 -6.691 1.00 90.88 68 ILE A N 1
ATOM 530 C CA . ILE A 1 68 ? 2.879 8.981 -5.980 1.00 90.88 68 ILE A CA 1
ATOM 531 C C . ILE A 1 68 ? 2.034 10.255 -5.876 1.00 90.88 68 ILE A C 1
ATOM 533 O O . ILE A 1 68 ? 0.852 10.233 -6.209 1.00 90.88 68 ILE A O 1
ATOM 537 N N . GLU A 1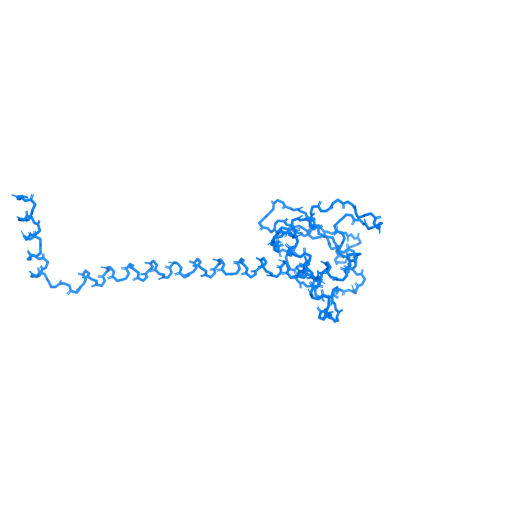 69 ? 2.637 11.368 -5.462 1.00 92.75 69 GLU A N 1
ATOM 538 C CA . GLU A 1 69 ? 1.957 12.658 -5.295 1.00 92.75 69 GLU A CA 1
ATOM 539 C C . GLU A 1 69 ? 1.377 13.180 -6.610 1.00 92.75 69 GLU A C 1
ATOM 541 O O . GLU A 1 69 ? 0.294 13.761 -6.620 1.00 92.75 69 GLU A O 1
ATOM 546 N N . SER A 1 70 ? 2.050 12.922 -7.738 1.00 90.19 70 SER A N 1
ATOM 547 C CA . SER A 1 70 ? 1.530 13.281 -9.064 1.00 90.19 70 SER A CA 1
ATOM 548 C C . SER A 1 70 ? 0.200 12.598 -9.412 1.00 90.19 70 SER A C 1
ATOM 550 O O . SER A 1 70 ? -0.547 13.106 -10.244 1.00 90.19 70 SER A O 1
ATOM 552 N N . GLU A 1 71 ? -0.117 11.486 -8.743 1.00 87.75 71 GLU A N 1
ATOM 553 C CA . GLU A 1 71 ? -1.381 10.748 -8.859 1.00 87.75 71 GLU A CA 1
ATOM 554 C C . GLU A 1 71 ? -2.350 11.063 -7.701 1.00 87.75 71 GLU A C 1
ATOM 556 O O . GLU A 1 71 ? -3.395 10.428 -7.567 1.00 87.75 71 GLU A O 1
ATOM 561 N N . GLY A 1 72 ? -2.004 12.019 -6.833 1.00 87.75 72 GLY A N 1
ATOM 562 C CA . GLY A 1 72 ? -2.787 12.468 -5.679 1.00 87.75 72 GLY A CA 1
ATOM 563 C C . GLY A 1 72 ? -2.733 11.544 -4.458 1.00 87.75 72 GLY A C 1
ATOM 564 O O . GLY A 1 72 ? -2.712 12.034 -3.334 1.00 87.75 72 GLY A O 1
ATOM 565 N N . HIS A 1 73 ? -2.691 10.222 -4.651 1.00 84.81 73 HIS A N 1
ATOM 566 C CA . HIS A 1 73 ? -2.612 9.242 -3.561 1.00 84.81 73 HIS A CA 1
ATOM 567 C C . HIS A 1 73 ? -1.954 7.928 -4.026 1.00 84.81 73 HIS A C 1
ATOM 569 O O . HIS A 1 73 ? -2.131 7.530 -5.183 1.00 84.81 73 HIS A O 1
ATOM 575 N N . PRO A 1 74 ? -1.299 7.175 -3.118 1.00 86.25 74 PRO A N 1
ATOM 576 C CA . PRO A 1 74 ? -0.883 5.781 -3.318 1.00 86.25 74 PRO A CA 1
ATOM 577 C C . PRO A 1 74 ? -1.849 4.879 -4.108 1.00 86.25 74 PRO A C 1
ATOM 579 O O . PRO A 1 74 ? -1.416 4.157 -5.007 1.00 86.25 74 PRO A O 1
ATOM 582 N N . HIS A 1 75 ? -3.156 4.954 -3.836 1.00 85.44 75 HIS A N 1
ATOM 583 C CA . HIS A 1 75 ? -4.168 4.158 -4.529 1.00 85.44 75 HIS A CA 1
ATOM 584 C C . HIS A 1 75 ? -4.280 4.533 -6.016 1.00 85.44 75 HIS A C 1
ATOM 586 O O . HIS A 1 75 ? -4.275 3.655 -6.875 1.00 85.44 75 HIS A O 1
ATOM 592 N N . GLY A 1 76 ? -4.292 5.832 -6.340 1.00 85.31 76 GLY A N 1
ATOM 593 C CA . GLY A 1 76 ? -4.310 6.313 -7.726 1.00 85.31 76 GLY A CA 1
ATOM 594 C C . GLY A 1 76 ? -3.072 5.867 -8.505 1.00 85.31 76 GLY A C 1
ATOM 595 O O . GLY A 1 76 ? -3.177 5.375 -9.633 1.00 85.31 76 GLY A O 1
ATOM 596 N N . PHE A 1 77 ? -1.899 5.926 -7.864 1.00 87.50 77 PHE A N 1
ATOM 597 C CA . PHE A 1 77 ? -0.666 5.399 -8.444 1.00 87.50 77 P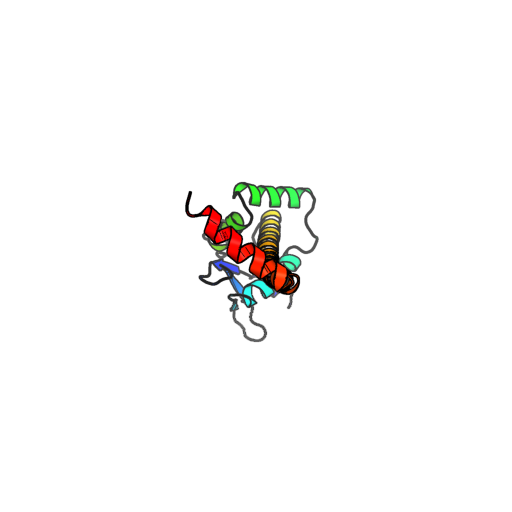HE A CA 1
ATOM 598 C C . PHE A 1 77 ? -0.762 3.896 -8.738 1.00 87.50 77 PHE A C 1
ATOM 600 O O . PHE A 1 77 ? -0.368 3.463 -9.829 1.00 87.50 77 PHE A O 1
ATOM 607 N N . LEU A 1 78 ? -1.285 3.104 -7.796 1.00 86.50 78 LEU A N 1
ATOM 608 C CA . LEU A 1 78 ? -1.461 1.664 -7.972 1.00 86.50 78 LEU A CA 1
ATOM 609 C C . LEU A 1 78 ? -2.386 1.369 -9.158 1.00 86.50 78 LEU A C 1
ATOM 611 O O . LEU A 1 78 ? -1.961 0.653 -10.066 1.00 86.50 78 LEU A O 1
ATOM 615 N N . SER A 1 79 ? -3.569 1.991 -9.209 1.00 86.38 79 SER A N 1
ATOM 616 C CA . SER A 1 79 ? -4.533 1.865 -10.314 1.00 86.38 79 SER A CA 1
ATOM 617 C C . SER A 1 79 ? -3.880 2.161 -11.667 1.00 86.38 79 SER A C 1
ATOM 619 O O . SER A 1 79 ? -3.925 1.348 -12.593 1.00 86.38 79 SER A O 1
ATOM 621 N N . ARG A 1 80 ? -3.111 3.254 -11.767 1.00 86.38 80 ARG A N 1
ATOM 622 C CA . ARG A 1 80 ? -2.360 3.571 -12.991 1.00 86.38 80 ARG A CA 1
ATOM 623 C C . ARG A 1 80 ? -1.348 2.486 -13.365 1.00 86.38 80 ARG A C 1
ATOM 625 O O . ARG A 1 80 ? -1.112 2.246 -14.551 1.00 86.38 80 ARG A O 1
ATOM 632 N N . VAL A 1 81 ? -0.653 1.896 -12.394 1.00 85.00 81 VAL A N 1
ATOM 633 C CA . VAL A 1 81 ? 0.356 0.859 -12.660 1.00 85.00 81 VAL A CA 1
ATOM 634 C C . VAL A 1 81 ? -0.293 -0.448 -13.114 1.00 85.00 81 VAL A C 1
ATOM 636 O O . VAL A 1 81 ? 0.217 -1.060 -14.058 1.00 85.00 81 VAL A O 1
ATOM 639 N N . VAL A 1 82 ? -1.404 -0.856 -12.499 1.00 84.56 82 VAL A N 1
ATOM 640 C CA . VAL A 1 82 ? -2.093 -2.112 -12.834 1.00 84.56 82 VAL A CA 1
ATOM 641 C C . VAL A 1 82 ? -2.843 -2.044 -14.166 1.00 84.56 82 VAL A C 1
ATOM 643 O O . VAL A 1 82 ? -2.879 -3.046 -14.888 1.00 84.56 82 VAL A O 1
ATOM 646 N N . ASP A 1 83 ? -3.327 -0.858 -14.542 1.00 81.88 83 ASP A N 1
ATOM 647 C CA . ASP A 1 83 ? -4.032 -0.608 -15.807 1.00 81.88 83 ASP A CA 1
ATOM 648 C C . ASP A 1 83 ? -3.113 -0.129 -16.933 1.00 81.88 83 ASP A C 1
ATOM 650 O O . ASP A 1 83 ? -3.551 0.104 -18.065 1.00 81.88 83 ASP A O 1
ATOM 654 N N . ARG A 1 84 ? -1.809 -0.000 -16.659 1.00 72.56 84 ARG A N 1
ATOM 655 C CA . ARG A 1 84 ? -0.860 0.596 -17.599 1.00 72.56 84 ARG A CA 1
ATOM 656 C C . ARG A 1 84 ? -0.904 -0.136 -18.951 1.00 72.56 84 ARG A C 1
ATOM 658 O O . ARG A 1 84 ? -0.639 -1.346 -18.999 1.00 72.56 84 ARG A O 1
ATOM 665 N N . PRO A 1 85 ? -1.182 0.551 -20.078 1.00 62.16 85 PRO A N 1
ATOM 666 C CA . PRO A 1 85 ? -1.041 -0.040 -21.405 1.00 62.16 85 PRO A CA 1
ATOM 667 C C . PRO A 1 85 ? 0.436 -0.358 -21.697 1.00 62.16 85 PRO A C 1
ATOM 669 O O . PRO A 1 85 ? 1.336 0.086 -20.981 1.00 62.16 85 PRO A O 1
ATOM 672 N N . ARG A 1 86 ? 0.694 -1.191 -22.718 1.00 58.53 86 ARG A N 1
ATOM 673 C CA . ARG A 1 86 ? 2.034 -1.720 -23.057 1.00 58.53 86 ARG A CA 1
ATOM 674 C C . ARG A 1 86 ? 3.126 -0.646 -22.946 1.00 58.53 86 ARG A C 1
ATOM 676 O O . ARG A 1 86 ? 2.983 0.453 -23.471 1.00 58.53 86 ARG A O 1
ATOM 683 N N . THR A 1 87 ? 4.238 -0.978 -22.295 1.00 54.44 87 THR A N 1
ATOM 684 C CA . THR A 1 87 ? 5.356 -0.047 -22.122 1.00 54.44 87 THR A CA 1
ATOM 685 C C . THR A 1 87 ? 6.007 0.246 -23.478 1.00 54.44 87 THR A C 1
ATOM 687 O O . THR A 1 87 ? 6.409 -0.684 -24.174 1.00 54.44 87 THR A O 1
ATOM 690 N N . TYR A 1 88 ? 6.188 1.525 -23.832 1.00 46.31 88 TYR A N 1
ATOM 691 C CA . TYR A 1 88 ? 6.913 1.953 -25.045 1.00 46.31 88 TYR A CA 1
ATOM 692 C C . TYR A 1 88 ? 8.370 1.436 -25.107 1.00 46.31 88 TYR A C 1
ATOM 694 O O . TYR A 1 88 ? 8.956 1.366 -26.179 1.00 46.31 88 TYR A O 1
ATOM 702 N N . ALA A 1 89 ? 8.939 1.008 -23.972 1.00 52.66 89 ALA A N 1
ATOM 703 C CA . ALA A 1 89 ? 10.306 0.495 -23.838 1.00 52.66 89 ALA A CA 1
ATOM 704 C C . ALA A 1 89 ? 10.435 -1.041 -24.001 1.00 52.66 89 ALA A C 1
ATOM 706 O O . ALA A 1 89 ? 11.269 -1.665 -23.351 1.00 52.66 89 ALA A O 1
ATOM 707 N N . GLY A 1 90 ? 9.578 -1.684 -24.804 1.00 51.94 90 GLY A N 1
ATOM 708 C CA . GLY A 1 90 ? 9.718 -3.106 -25.170 1.00 51.94 90 GLY A CA 1
ATOM 709 C C . GLY A 1 90 ? 9.343 -4.144 -24.096 1.00 51.94 90 GLY A C 1
ATOM 710 O O . GLY A 1 90 ? 9.376 -5.342 -24.372 1.00 51.94 90 GLY A O 1
ATOM 711 N N . GLY A 1 91 ? 8.945 -3.720 -22.893 1.00 60.25 91 GLY A N 1
ATOM 712 C CA . GLY A 1 91 ? 8.415 -4.606 -21.849 1.00 60.25 91 GLY A CA 1
ATOM 713 C C . GLY A 1 91 ? 6.982 -5.082 -22.130 1.00 60.25 91 GLY A C 1
ATOM 714 O O . GLY A 1 91 ? 6.170 -4.365 -22.719 1.00 60.25 91 GLY A O 1
ATOM 715 N N . LEU A 1 92 ? 6.639 -6.293 -21.679 1.00 65.38 92 LEU A N 1
ATOM 716 C CA . LEU A 1 92 ? 5.253 -6.769 -21.685 1.00 65.38 92 LEU A CA 1
ATOM 717 C C . LEU A 1 92 ? 4.424 -5.962 -20.676 1.00 65.38 92 LEU A C 1
ATOM 719 O O . LEU A 1 92 ? 4.900 -5.599 -19.605 1.00 65.38 92 LEU A O 1
ATOM 723 N N . GLN A 1 93 ? 3.153 -5.729 -21.001 1.00 74.44 93 GLN A N 1
ATOM 724 C CA . GLN A 1 93 ? 2.221 -4.981 -20.153 1.00 74.44 93 GLN A CA 1
ATOM 725 C C . GLN A 1 93 ? 2.215 -5.488 -18.699 1.00 74.44 93 GLN A C 1
ATOM 727 O O . GLN A 1 93 ? 2.081 -6.696 -18.482 1.00 74.44 93 GLN A O 1
ATOM 732 N N . GLY A 1 94 ? 2.333 -4.591 -17.724 1.00 78.56 94 GLY A N 1
ATOM 733 C CA . GLY A 1 94 ? 2.317 -4.943 -16.303 1.00 78.56 94 GLY A CA 1
ATOM 734 C C . GLY A 1 94 ? 3.615 -5.557 -15.767 1.00 78.56 94 GLY A C 1
ATOM 735 O O . GLY A 1 94 ? 3.638 -5.969 -14.617 1.00 78.56 94 GLY A O 1
ATOM 736 N N . GLN A 1 95 ? 4.696 -5.662 -16.554 1.00 84.75 95 GLN A N 1
ATOM 737 C CA . GLN A 1 95 ? 5.987 -6.125 -16.026 1.00 84.75 95 GLN A CA 1
ATOM 738 C C . GLN A 1 95 ? 6.589 -5.119 -15.044 1.00 84.75 95 GLN A C 1
ATOM 740 O O . GLN A 1 95 ? 6.788 -3.955 -15.385 1.00 84.75 95 GLN A O 1
ATOM 745 N N . ILE A 1 96 ? 6.968 -5.611 -13.865 1.00 86.19 96 ILE A N 1
ATOM 746 C CA . ILE A 1 96 ? 7.518 -4.780 -12.787 1.00 86.19 96 ILE A CA 1
ATOM 747 C C . ILE A 1 96 ? 9.013 -4.531 -12.986 1.00 86.19 96 ILE A C 1
ATOM 749 O O . ILE A 1 96 ? 9.506 -3.423 -12.806 1.00 86.19 96 ILE A O 1
ATOM 753 N N . HIS A 1 97 ? 9.755 -5.557 -13.401 1.00 84.50 97 HIS A N 1
ATOM 754 C CA . HIS A 1 97 ? 11.207 -5.478 -13.526 1.00 84.50 97 HIS A CA 1
ATOM 755 C C . HIS A 1 97 ? 11.727 -4.310 -14.399 1.00 84.50 97 HIS A C 1
ATOM 757 O O . HIS A 1 97 ? 12.595 -3.571 -13.932 1.00 84.50 97 HIS A O 1
ATOM 763 N N . PRO A 1 98 ? 11.210 -4.080 -15.624 1.00 83.06 98 PRO A N 1
A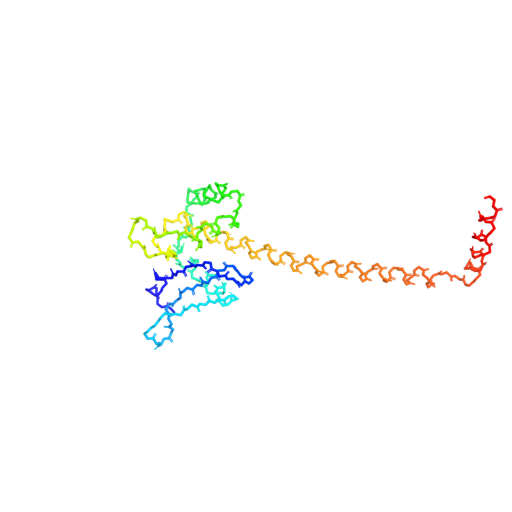TOM 764 C CA . PRO A 1 98 ? 11.700 -3.006 -16.487 1.00 83.06 98 PRO A CA 1
ATOM 765 C C . PRO A 1 98 ? 11.310 -1.601 -16.007 1.00 83.06 98 PRO A C 1
ATOM 767 O O . PRO A 1 98 ? 11.752 -0.618 -16.600 1.00 83.06 98 PRO A O 1
ATOM 770 N N . MET A 1 99 ? 10.480 -1.466 -14.965 1.00 84.81 99 MET A N 1
ATOM 771 C CA . MET A 1 99 ? 10.185 -0.159 -14.383 1.00 84.81 99 MET A CA 1
ATOM 772 C C . MET A 1 99 ? 11.468 0.469 -13.831 1.00 84.81 99 MET A C 1
ATOM 774 O O . MET A 1 99 ? 12.330 -0.213 -13.269 1.00 84.81 99 MET A O 1
ATOM 778 N N . ARG A 1 100 ? 11.578 1.795 -13.955 1.00 87.88 100 ARG A N 1
ATOM 779 C CA . ARG A 1 100 ? 12.660 2.568 -13.333 1.00 87.88 100 ARG A CA 1
ATOM 780 C C . ARG A 1 100 ? 12.667 2.342 -11.815 1.00 87.88 100 ARG A C 1
ATOM 782 O O . ARG A 1 100 ? 11.611 2.151 -11.217 1.00 87.88 100 ARG A O 1
ATOM 789 N N . LYS A 1 101 ? 13.845 2.407 -11.185 1.00 87.50 101 LYS A N 1
ATOM 790 C CA . LYS A 1 101 ? 13.997 2.158 -9.738 1.00 87.50 101 LYS A CA 1
ATOM 791 C C . LYS A 1 101 ? 13.039 3.004 -8.869 1.00 87.50 101 LYS A C 1
ATOM 793 O O . LYS A 1 101 ? 12.391 2.401 -8.020 1.00 87.50 101 LYS A O 1
ATOM 798 N N . PRO A 1 102 ? 12.852 4.324 -9.107 1.00 89.94 102 PRO A N 1
ATOM 799 C CA . PRO A 1 102 ? 11.863 5.111 -8.363 1.00 89.94 102 PRO A CA 1
ATOM 800 C C . PRO A 1 102 ? 10.427 4.599 -8.511 1.00 89.94 102 PRO A C 1
ATOM 802 O O . PRO A 1 102 ? 9.733 4.471 -7.518 1.00 89.94 102 PRO A O 1
ATOM 805 N N . ALA A 1 103 ? 10.009 4.204 -9.715 1.00 88.88 103 ALA A N 1
ATOM 806 C CA . ALA A 1 103 ? 8.660 3.695 -9.964 1.00 88.88 103 ALA A CA 1
ATOM 807 C C . ALA A 1 103 ? 8.404 2.337 -9.291 1.00 88.88 103 ALA A C 1
ATOM 809 O O . ALA A 1 103 ? 7.290 2.062 -8.854 1.00 88.88 103 ALA A O 1
ATOM 810 N N . ARG A 1 104 ? 9.422 1.468 -9.199 1.00 89.50 104 ARG A N 1
ATOM 811 C CA . ARG A 1 104 ? 9.302 0.215 -8.432 1.00 89.50 104 ARG A CA 1
ATOM 812 C C . ARG A 1 104 ? 9.227 0.462 -6.933 1.00 89.50 104 ARG A C 1
ATOM 814 O O . ARG A 1 104 ? 8.514 -0.264 -6.254 1.00 89.50 104 ARG A O 1
ATOM 821 N N . LEU A 1 105 ? 9.973 1.445 -6.431 1.00 91.25 105 LEU A N 1
ATOM 822 C CA . LEU A 1 105 ? 9.905 1.845 -5.029 1.00 91.25 105 LEU A CA 1
ATOM 823 C C . LEU A 1 105 ? 8.547 2.485 -4.712 1.00 91.25 105 LEU A C 1
ATOM 825 O O . LEU A 1 105 ? 7.935 2.125 -3.719 1.00 91.25 105 LEU A O 1
ATOM 829 N N . ALA A 1 106 ? 8.035 3.345 -5.593 1.00 91.25 106 ALA A N 1
ATOM 830 C CA . ALA A 1 106 ? 6.700 3.922 -5.481 1.00 91.25 106 ALA A CA 1
ATOM 831 C C . ALA A 1 106 ? 5.611 2.840 -5.455 1.00 91.25 106 ALA A C 1
ATOM 833 O O . ALA A 1 106 ? 4.698 2.907 -4.643 1.00 91.25 106 ALA A O 1
ATOM 834 N N . LEU A 1 107 ? 5.737 1.801 -6.290 1.00 90.81 107 LEU A N 1
ATOM 835 C CA . LEU A 1 107 ? 4.831 0.650 -6.264 1.00 90.81 107 LEU A CA 1
ATOM 836 C C . LEU A 1 107 ? 4.901 -0.120 -4.940 1.00 90.81 107 LEU A C 1
ATOM 838 O O . LEU A 1 107 ? 3.864 -0.503 -4.411 1.00 90.81 107 LEU A O 1
ATOM 842 N N . GLU A 1 108 ? 6.103 -0.342 -4.407 1.00 91.62 108 GLU A N 1
ATOM 843 C CA . GLU A 1 108 ? 6.286 -0.982 -3.101 1.00 91.62 108 GLU A CA 1
ATOM 844 C C . GLU A 1 108 ? 5.652 -0.157 -1.975 1.00 91.62 108 GLU A C 1
ATOM 846 O O . GLU A 1 108 ? 4.887 -0.706 -1.189 1.00 91.62 108 GLU A O 1
ATOM 851 N N . MET A 1 109 ? 5.907 1.155 -1.942 1.00 91.62 109 MET A N 1
ATOM 852 C CA . MET A 1 109 ? 5.314 2.080 -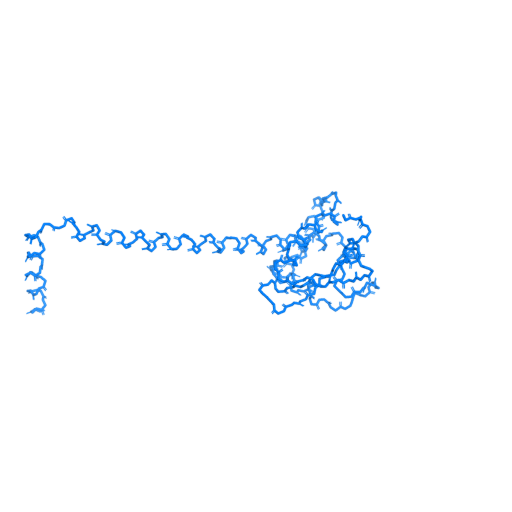0.972 1.00 91.62 109 MET A CA 1
ATOM 853 C C . MET A 1 109 ? 3.788 2.102 -1.080 1.00 91.62 109 MET A C 1
ATOM 855 O O . MET A 1 109 ? 3.104 1.983 -0.072 1.00 91.62 109 MET A O 1
ATOM 859 N N . ALA A 1 110 ? 3.251 2.183 -2.300 1.00 91.62 110 ALA A N 1
ATOM 860 C CA . ALA A 1 110 ? 1.811 2.232 -2.517 1.00 91.62 110 ALA A CA 1
ATOM 861 C C . ALA A 1 110 ? 1.097 0.948 -2.076 1.00 91.62 110 ALA A C 1
ATOM 863 O O . ALA A 1 110 ? 0.017 1.009 -1.495 1.00 91.62 110 ALA A O 1
ATOM 864 N N . LEU A 1 111 ? 1.710 -0.214 -2.321 1.00 88.94 111 LEU A N 1
ATOM 865 C CA . LEU A 1 111 ? 1.186 -1.494 -1.847 1.00 88.94 111 LEU A CA 1
ATOM 866 C C . LEU A 1 111 ? 1.290 -1.640 -0.326 1.00 88.94 111 LEU A C 1
ATOM 868 O O . LEU A 1 111 ? 0.438 -2.297 0.265 1.00 88.94 111 LEU A O 1
ATOM 872 N N . HIS A 1 112 ? 2.311 -1.050 0.300 1.00 89.12 112 HIS A N 1
ATOM 873 C CA . HIS A 1 112 ? 2.445 -1.054 1.754 1.00 89.12 112 HIS A CA 1
ATOM 874 C C . HIS A 1 112 ? 1.372 -0.178 2.408 1.00 89.12 112 HIS A C 1
ATOM 876 O O . HIS A 1 112 ? 0.653 -0.667 3.274 1.00 89.12 112 HIS A O 1
ATOM 882 N N . GLU A 1 113 ? 1.201 1.057 1.927 1.00 90.38 113 GLU A N 1
ATOM 883 C CA . GLU A 1 113 ? 0.184 1.998 2.415 1.00 90.38 113 GLU A CA 1
ATOM 884 C C . GLU A 1 113 ? -1.224 1.398 2.327 1.00 90.38 113 GLU A C 1
ATOM 886 O O . GLU A 1 113 ? -1.992 1.435 3.280 1.00 90.38 113 GLU A O 1
ATOM 891 N N . GLU A 1 114 ? -1.564 0.784 1.190 1.00 86.38 114 GLU A N 1
ATOM 892 C CA . GLU A 1 114 ? -2.870 0.148 1.002 1.00 86.38 114 GLU A CA 1
ATOM 893 C C . GLU A 1 114 ? -3.112 -0.978 2.019 1.00 86.38 114 GLU A C 1
ATOM 895 O O . GLU A 1 114 ? -4.242 -1.220 2.438 1.00 86.38 114 GLU A O 1
ATOM 900 N N . GLN A 1 115 ? -2.055 -1.663 2.453 1.00 84.44 115 GLN A N 1
ATOM 901 C CA . GLN A 1 115 ? -2.173 -2.700 3.469 1.00 84.44 115 GLN A CA 1
ATOM 902 C C . GLN A 1 115 ? -2.212 -2.153 4.887 1.00 84.44 115 GLN A C 1
ATOM 904 O O . GLN A 1 115 ? -2.938 -2.709 5.708 1.00 84.44 115 GLN A O 1
ATOM 909 N N . GLU A 1 116 ? -1.475 -1.085 5.172 1.00 88.00 116 GLU A N 1
ATOM 910 C CA . GLU A 1 116 ? -1.612 -0.350 6.427 1.00 88.00 116 GLU A CA 1
ATOM 911 C C . GLU A 1 116 ? -3.035 0.189 6.567 1.00 88.00 116 GLU A C 1
ATOM 913 O O . GLU A 1 116 ? -3.672 -0.063 7.585 1.00 88.00 116 GLU A O 1
ATOM 918 N N . ARG A 1 117 ? -3.596 0.789 5.511 1.00 88.00 117 ARG A N 1
ATOM 919 C CA . ARG A 1 117 ? -4.990 1.249 5.469 1.00 88.00 117 ARG A CA 1
ATOM 920 C C . ARG A 1 117 ? -5.974 0.128 5.814 1.00 88.00 117 ARG A C 1
ATOM 922 O O . ARG A 1 117 ? -6.790 0.297 6.712 1.00 88.00 117 ARG A O 1
ATOM 929 N N . ARG A 1 118 ? -5.863 -1.039 5.166 1.00 83.44 118 ARG A N 1
ATOM 930 C CA . ARG A 1 118 ? -6.723 -2.207 5.459 1.00 83.44 118 ARG A CA 1
ATOM 931 C C . ARG A 1 118 ? -6.559 -2.719 6.892 1.00 83.44 118 ARG A C 1
ATOM 933 O O . ARG A 1 118 ? -7.536 -3.118 7.520 1.00 83.44 118 ARG A O 1
ATOM 940 N N . ALA A 1 119 ? -5.333 -2.727 7.415 1.00 84.50 119 ALA A N 1
ATOM 941 C CA . ALA A 1 119 ? -5.070 -3.140 8.791 1.00 84.50 119 ALA A CA 1
ATOM 942 C C . ALA A 1 119 ? -5.689 -2.159 9.801 1.00 84.50 119 ALA A C 1
ATOM 944 O O . ALA A 1 119 ? -6.333 -2.597 10.755 1.00 84.50 119 ALA A O 1
ATOM 945 N N . LEU A 1 120 ? -5.551 -0.854 9.552 1.00 87.88 120 LEU A N 1
ATOM 946 C CA . LEU A 1 120 ? -6.142 0.214 10.358 1.00 87.88 120 LEU A CA 1
ATOM 947 C C . LEU A 1 120 ? -7.674 0.175 10.320 1.00 87.88 120 LEU A C 1
ATOM 949 O O . LEU A 1 120 ? -8.311 0.328 11.356 1.00 87.88 120 LEU A O 1
ATOM 953 N N . GLU A 1 121 ? -8.276 -0.104 9.164 1.00 88.31 121 GLU A N 1
ATOM 954 C CA . GLU A 1 121 ? -9.729 -0.293 9.037 1.00 88.31 121 GLU A CA 1
ATOM 955 C C . GLU A 1 121 ? -10.226 -1.486 9.866 1.00 88.31 121 GLU A C 1
ATOM 957 O O . GLU A 1 121 ? -11.239 -1.391 10.560 1.00 88.31 121 GLU A O 1
ATOM 962 N N . GLY A 1 122 ? -9.479 -2.594 9.877 1.00 87.81 122 GLY A N 1
ATOM 963 C CA . GLY A 1 122 ? -9.783 -3.740 10.738 1.00 87.81 122 GLY A CA 1
ATOM 964 C C . GLY A 1 122 ? -9.580 -3.465 12.236 1.00 87.81 122 GLY A C 1
ATOM 965 O O . GLY A 1 122 ? -10.259 -4.060 13.077 1.00 87.81 122 GLY A O 1
ATOM 966 N N . GLU A 1 123 ? -8.646 -2.586 12.603 1.00 88.56 123 GLU A N 1
ATOM 967 C CA . GLU A 1 123 ? -8.494 -2.093 13.978 1.00 88.56 123 GLU A CA 1
ATOM 968 C C . GLU A 1 123 ? -9.650 -1.187 14.396 1.00 88.56 123 GLU A C 1
ATOM 970 O O . GLU A 1 123 ? -10.208 -1.389 15.476 1.00 88.56 123 GLU A O 1
ATOM 975 N N . LEU A 1 124 ? -10.053 -0.256 13.531 1.00 92.00 124 LEU A N 1
ATOM 976 C CA . LEU A 1 124 ? -11.173 0.648 13.774 1.00 92.00 124 LEU A CA 1
ATOM 977 C C . LEU A 1 124 ? -12.464 -0.131 14.037 1.00 92.00 124 LEU A C 1
ATOM 979 O O . LEU A 1 124 ? -13.118 0.105 15.049 1.00 92.00 124 LEU A O 1
ATOM 983 N N . TRP A 1 125 ? -12.765 -1.132 13.205 1.00 92.12 125 TRP A N 1
ATOM 984 C CA . TRP A 1 125 ? -13.939 -1.987 13.395 1.00 92.12 125 TRP A CA 1
ATOM 985 C C . TRP A 1 125 ? -13.954 -2.674 14.771 1.00 92.12 125 TRP A C 1
ATOM 987 O O . TRP A 1 125 ? -14.987 -2.739 15.438 1.00 92.12 125 TRP A O 1
ATOM 997 N N . ARG A 1 126 ? -12.797 -3.164 15.242 1.00 89.88 126 ARG A N 1
ATOM 998 C CA . ARG A 1 126 ? -12.689 -3.775 16.579 1.00 89.88 126 ARG A CA 1
ATOM 999 C C . ARG A 1 126 ? -12.921 -2.758 17.697 1.00 89.88 126 ARG A C 1
ATOM 1001 O O . ARG A 1 126 ? -13.551 -3.106 18.694 1.00 89.88 126 ARG A O 1
ATOM 1008 N N . LEU A 1 127 ? -12.416 -1.534 17.545 1.00 92.44 127 LEU A N 1
ATOM 1009 C CA . LEU A 1 127 ? -12.603 -0.459 18.522 1.00 92.44 127 LEU A CA 1
ATOM 1010 C C . LEU A 1 127 ? -14.063 -0.011 18.603 1.00 92.44 127 LEU A C 1
ATOM 1012 O O . LEU A 1 127 ? -14.580 0.137 19.705 1.00 92.44 127 LEU A O 1
ATOM 1016 N N . GLU A 1 128 ? -14.736 0.145 17.465 1.00 94.19 128 GLU A N 1
ATOM 1017 C CA . GLU A 1 128 ? -16.159 0.495 17.411 1.00 94.19 128 GLU A CA 1
ATOM 1018 C C . GLU A 1 128 ? -17.020 -0.553 18.122 1.00 94.19 128 GLU A C 1
ATOM 1020 O O . GLU A 1 128 ? -17.854 -0.203 18.954 1.00 94.19 128 GLU A O 1
ATOM 1025 N N . ARG A 1 129 ? -16.760 -1.847 17.885 1.00 94.62 129 ARG A N 1
ATOM 1026 C CA . ARG A 1 129 ? -17.464 -2.936 18.581 1.00 94.62 129 ARG A CA 1
ATOM 1027 C C . ARG A 1 129 ? -17.221 -2.937 20.088 1.00 94.62 129 ARG A C 1
ATOM 1029 O O . ARG A 1 129 ? -18.157 -3.169 20.846 1.00 94.62 129 ARG A O 1
ATOM 1036 N N . ALA A 1 130 ? -15.990 -2.673 20.523 1.00 92.81 130 ALA A N 1
ATOM 1037 C CA . ALA A 1 130 ? -15.672 -2.571 21.946 1.00 92.81 130 ALA A CA 1
ATOM 1038 C C . ALA A 1 130 ? -16.331 -1.343 22.596 1.00 92.81 130 ALA A C 1
ATOM 1040 O O . ALA A 1 130 ? -16.723 -1.394 23.761 1.00 92.81 130 ALA A O 1
ATOM 1041 N N . TRP A 1 131 ? -16.460 -0.242 21.851 1.00 95.19 131 TRP A N 1
ATOM 1042 C CA . TRP A 1 131 ? -17.136 0.957 22.331 1.00 95.19 131 TRP A CA 1
ATOM 1043 C C . TRP A 1 131 ? -18.642 0.727 22.493 1.00 95.19 131 TRP A C 1
ATOM 1045 O O . TRP A 1 131 ? -19.177 1.023 23.556 1.00 95.19 131 TRP A O 1
ATOM 1055 N N . GLU A 1 132 ? -19.292 0.106 21.506 1.00 95.38 132 GLU A N 1
ATOM 1056 C CA . GLU A 1 132 ? -20.707 -0.288 21.571 1.00 95.38 132 GLU A CA 1
ATOM 1057 C C . GLU A 1 132 ? -20.993 -1.206 22.774 1.00 95.38 132 GLU A C 1
ATOM 1059 O O . GLU A 1 132 ? -21.938 -0.978 23.527 1.00 95.38 132 GLU A O 1
ATOM 1064 N N . GLU A 1 133 ? -20.134 -2.202 23.016 1.00 94.31 133 GLU A N 1
ATOM 1065 C CA . GLU A 1 133 ? -20.243 -3.085 24.186 1.00 94.31 133 GLU A CA 1
ATOM 1066 C C . GLU A 1 133 ? -20.084 -2.315 25.508 1.00 94.31 133 GLU A C 1
ATOM 1068 O O . GLU A 1 133 ? -20.834 -2.533 26.462 1.00 94.31 133 GLU A O 1
ATOM 1073 N N . ALA A 1 134 ? -19.134 -1.379 25.579 1.00 93.81 134 ALA A N 1
ATOM 1074 C CA . ALA A 1 134 ? -18.942 -0.551 26.765 1.00 93.81 134 ALA A CA 1
ATOM 1075 C C . ALA A 1 134 ? -20.153 0.361 27.040 1.00 93.81 134 ALA A C 1
ATOM 1077 O O . ALA A 1 134 ? -20.522 0.543 28.204 1.00 93.81 134 ALA A O 1
ATOM 1078 N N . GLU A 1 135 ? -20.788 0.902 25.997 1.00 93.25 135 GLU A N 1
ATOM 1079 C CA . GLU A 1 135 ? -22.028 1.675 26.124 1.00 93.25 135 GLU A CA 1
ATOM 1080 C C . GLU A 1 135 ? -23.193 0.813 26.627 1.00 93.25 135 GLU A C 1
ATOM 1082 O O . GLU A 1 135 ? -23.934 1.240 27.516 1.00 93.25 135 GLU A O 1
ATOM 1087 N N . GLU A 1 136 ? -23.322 -0.424 26.140 1.00 92.12 136 GLU A N 1
ATOM 1088 C CA . GLU A 1 136 ? -24.331 -1.368 26.630 1.00 92.12 136 GLU A CA 1
ATOM 1089 C C . GLU A 1 136 ? -24.127 -1.682 28.122 1.00 92.12 136 GLU A C 1
ATOM 1091 O O . GLU A 1 136 ? -25.072 -1.623 28.918 1.00 92.12 136 GLU A O 1
ATOM 1096 N N . ILE A 1 137 ? -22.883 -1.941 28.537 1.00 89.44 137 ILE A N 1
ATOM 1097 C CA . ILE A 1 137 ? -22.543 -2.198 29.943 1.00 89.44 137 ILE A CA 1
ATOM 1098 C C . ILE A 1 137 ?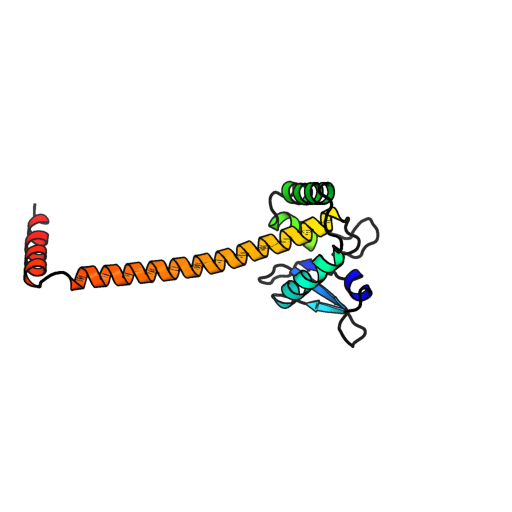 -22.864 -0.981 30.817 1.00 89.44 137 ILE A C 1
ATOM 1100 O O . ILE A 1 137 ? -23.429 -1.143 31.904 1.00 89.44 137 ILE A O 1
ATOM 1104 N N . ALA A 1 138 ? -22.534 0.230 30.362 1.00 88.56 138 ALA A N 1
ATOM 1105 C CA . ALA A 1 138 ? -22.842 1.459 31.089 1.00 88.56 138 ALA A CA 1
ATOM 1106 C C . ALA A 1 138 ? -24.359 1.637 31.274 1.00 88.56 138 ALA A C 1
ATOM 1108 O O . ALA A 1 138 ? -24.813 1.890 32.391 1.00 88.56 138 ALA A O 1
ATOM 1109 N N . ALA A 1 139 ? -25.152 1.396 30.226 1.00 87.12 139 ALA A N 1
ATOM 1110 C CA . ALA A 1 139 ? -26.610 1.462 30.298 1.00 87.12 139 ALA A CA 1
ATOM 1111 C C . ALA A 1 139 ? -27.204 0.435 31.284 1.00 87.12 139 ALA A C 1
ATOM 1113 O O . ALA A 1 139 ? -28.144 0.740 32.026 1.00 87.12 139 ALA A O 1
ATOM 1114 N N . ILE A 1 140 ? -26.644 -0.780 31.341 1.00 83.75 140 ILE A N 1
ATOM 1115 C CA . ILE A 1 140 ? -27.033 -1.795 32.332 1.00 83.75 140 ILE A CA 1
ATOM 1116 C C . ILE A 1 140 ? -26.672 -1.329 33.749 1.00 83.75 140 ILE A C 1
ATOM 1118 O O . ILE A 1 140 ? -27.501 -1.431 34.659 1.00 83.75 140 ILE A O 1
ATOM 1122 N N . ALA A 1 141 ? -25.457 -0.812 33.948 1.00 83.81 141 ALA A N 1
ATOM 1123 C CA . ALA A 1 141 ? -24.982 -0.342 35.247 1.00 83.81 141 ALA A CA 1
ATOM 1124 C C . ALA A 1 141 ? -25.849 0.803 35.797 1.00 83.81 141 ALA A C 1
ATOM 1126 O O . ALA A 1 141 ? -26.247 0.755 36.964 1.00 83.81 141 ALA A O 1
ATOM 1127 N N . ASP A 1 142 ? -26.231 1.764 34.953 1.00 77.38 142 ASP A N 1
ATOM 1128 C CA . ASP A 1 142 ? -27.142 2.852 35.324 1.00 77.38 142 ASP A CA 1
ATOM 1129 C C . ASP A 1 142 ? -28.499 2.328 35.826 1.00 77.38 142 ASP A C 1
ATOM 1131 O O . ASP A 1 142 ? -29.065 2.851 36.790 1.00 77.38 142 ASP A O 1
ATOM 1135 N N . ASN A 1 143 ? -29.009 1.241 35.238 1.00 73.62 143 ASN A N 1
ATOM 1136 C CA . ASN A 1 143 ? -30.274 0.631 35.650 1.00 73.62 143 ASN A CA 1
ATOM 1137 C C . ASN A 1 143 ? -30.150 -0.217 36.937 1.00 73.62 143 ASN A C 1
ATOM 1139 O O . ASN A 1 143 ? -31.124 -0.374 37.678 1.00 73.62 143 ASN A O 1
ATOM 1143 N N . LEU A 1 144 ? -28.959 -0.750 37.238 1.00 74.06 144 LEU A N 1
ATOM 1144 C CA . LEU A 1 144 ? -28.690 -1.550 38.443 1.00 74.06 144 LEU A CA 1
ATOM 1145 C C . LEU A 1 144 ? -28.460 -0.699 39.701 1.00 74.06 144 LEU A C 1
ATOM 1147 O O . LEU A 1 144 ? -28.714 -1.169 40.813 1.00 74.06 144 LEU A O 1
ATOM 1151 N N . LEU A 1 145 ? -27.992 0.542 39.548 1.00 64.25 145 LEU A N 1
ATOM 1152 C CA . LEU A 1 145 ? -27.607 1.411 40.665 1.00 64.25 145 LEU A CA 1
ATOM 1153 C C . LEU A 1 145 ? -28.763 2.235 41.258 1.00 64.25 145 LEU A C 1
ATOM 1155 O O . LEU A 1 145 ? -28.565 2.926 42.259 1.00 64.25 145 LEU A O 1
ATOM 1159 N N . LEU A 1 146 ? -29.980 2.147 40.709 1.00 67.81 146 LEU A N 1
ATOM 1160 C CA . LEU A 1 146 ? -31.145 2.874 41.225 1.00 67.81 146 LEU A CA 1
ATOM 1161 C C . LEU A 1 146 ? -31.970 2.028 42.217 1.00 67.81 146 LEU A C 1
ATOM 1163 O O . LEU A 1 146 ? -32.629 1.061 41.823 1.00 67.81 146 LEU A O 1
ATOM 1167 N N . PRO A 1 147 ? -32.056 2.413 43.509 1.00 72.12 147 PRO A N 1
ATOM 1168 C CA . PRO A 1 147 ? -32.951 1.756 44.456 1.00 72.12 147 PRO A CA 1
ATOM 1169 C C . PRO A 1 147 ? -34.415 1.877 44.011 1.00 72.12 147 PRO A C 1
ATOM 1171 O O . PRO A 1 147 ? -34.846 2.954 43.603 1.00 72.12 147 PRO A O 1
ATOM 1174 N N . LYS A 1 148 ? -35.229 0.826 44.213 1.00 67.50 148 LYS A N 1
ATOM 1175 C CA . LYS A 1 148 ? -36.668 0.777 43.837 1.00 67.50 148 LYS A CA 1
ATOM 1176 C C . LYS A 1 148 ? -37.492 2.000 44.287 1.00 67.50 148 LYS A C 1
ATOM 1178 O O . LYS A 1 148 ? -38.486 2.366 43.663 1.00 67.50 148 LYS A O 1
ATOM 1183 N N . ARG A 1 149 ? -37.085 2.641 45.390 1.00 62.94 149 ARG A N 1
ATOM 1184 C CA . ARG A 1 149 ? -37.706 3.863 45.929 1.00 62.94 149 ARG A CA 1
ATOM 1185 C C . ARG A 1 149 ? -37.475 5.093 45.034 1.00 62.94 149 ARG A C 1
ATOM 1187 O O . ARG A 1 149 ? -38.379 5.917 44.922 1.00 62.94 149 ARG A O 1
ATOM 1194 N N . VAL A 1 150 ? -36.299 5.206 44.412 1.00 69.94 150 VAL A N 1
ATOM 1195 C CA . VAL A 1 150 ? -35.890 6.324 43.541 1.00 69.94 150 VAL A CA 1
ATOM 1196 C C . VAL A 1 150 ? -36.533 6.185 42.164 1.00 69.94 150 VAL A C 1
ATOM 1198 O O . VAL A 1 150 ? -37.128 7.140 41.673 1.00 69.94 150 VAL A O 1
ATOM 1201 N N . THR A 1 151 ? -36.543 4.978 41.595 1.00 69.56 151 THR A N 1
ATOM 1202 C CA . THR A 1 151 ? -37.249 4.680 40.337 1.00 69.56 151 THR A CA 1
ATOM 1203 C C . THR A 1 151 ? -38.742 4.998 40.441 1.00 69.56 151 THR A C 1
ATOM 1205 O O . THR A 1 151 ? -39.282 5.712 39.600 1.00 69.56 151 THR A O 1
ATOM 1208 N N . GLY A 1 152 ? -39.404 4.592 41.532 1.00 69.44 152 GLY A N 1
ATOM 1209 C CA . GLY A 1 152 ? -40.810 4.941 41.773 1.00 69.44 152 GLY A CA 1
ATOM 1210 C C . GLY A 1 152 ? -41.069 6.442 41.987 1.00 69.44 152 GLY A C 1
ATOM 1211 O O . GLY A 1 152 ? -42.163 6.924 41.695 1.00 69.44 152 GLY A O 1
ATOM 1212 N N . PHE A 1 153 ? -40.089 7.198 42.493 1.00 70.94 153 PHE A N 1
ATOM 1213 C CA . PHE A 1 153 ? -40.189 8.654 42.634 1.00 70.94 153 PHE A CA 1
ATOM 1214 C C . PHE A 1 153 ? -40.080 9.368 41.276 1.00 70.94 153 PHE A C 1
ATOM 1216 O O . PHE A 1 153 ? -40.903 10.245 41.000 1.00 70.94 153 PHE A O 1
ATOM 1223 N N . LEU A 1 154 ? -39.142 8.946 40.417 1.00 74.25 154 LEU A N 1
ATOM 1224 C CA . LEU A 1 154 ? -38.943 9.479 39.063 1.00 74.25 154 LEU A CA 1
ATOM 1225 C C . LEU A 1 154 ? -40.155 9.216 38.154 1.00 74.25 154 LEU A C 1
ATOM 1227 O O . LEU A 1 154 ? -40.649 10.143 37.515 1.00 74.25 154 LEU A O 1
ATOM 1231 N N . SER A 1 155 ? -40.719 8.002 38.161 1.00 71.81 155 SER A N 1
ATOM 1232 C CA . SER A 1 155 ? -41.894 7.670 37.335 1.00 71.81 155 SER A CA 1
ATOM 1233 C C . SER A 1 155 ? -43.151 8.470 37.701 1.00 71.81 155 SER A C 1
ATOM 1235 O O . SER A 1 155 ? -43.974 8.759 36.833 1.00 71.81 155 SER A O 1
ATOM 1237 N N . ARG A 1 156 ? -43.316 8.846 38.979 1.00 71.06 156 ARG A N 1
ATOM 1238 C CA . ARG A 1 156 ? -44.448 9.674 39.432 1.00 71.06 156 ARG A CA 1
ATOM 1239 C C . ARG A 1 156 ? -44.322 11.132 38.990 1.00 71.06 156 ARG A C 1
ATOM 1241 O O . ARG A 1 156 ? -45.322 11.728 38.608 1.00 71.06 156 ARG A O 1
ATOM 1248 N N . HIS A 1 157 ? -43.114 11.694 39.017 1.00 69.50 157 HIS A N 1
ATOM 1249 C CA . HIS A 1 157 ? -42.893 13.102 38.671 1.00 69.50 157 HIS A CA 1
ATOM 1250 C C . HIS A 1 157 ? -42.719 13.335 37.162 1.00 69.50 157 HIS A C 1
ATOM 1252 O O . HIS A 1 157 ? -43.074 14.407 36.685 1.00 69.50 157 HIS A O 1
ATOM 1258 N N . ALA A 1 158 ? -42.284 12.330 36.390 1.00 68.19 158 ALA A N 1
ATOM 1259 C CA . ALA A 1 158 ? -42.234 12.408 34.926 1.00 68.19 158 ALA A CA 1
ATOM 1260 C C . ALA A 1 158 ? -43.629 12.553 34.281 1.00 68.19 158 ALA A C 1
ATOM 1262 O O . ALA A 1 158 ? -43.784 13.271 33.299 1.00 68.19 158 ALA A O 1
ATOM 1263 N N . ARG A 1 159 ? -44.669 11.929 34.859 1.00 56.72 159 ARG A N 1
ATOM 1264 C CA . ARG A 1 159 ? -46.065 12.086 34.403 1.00 56.72 159 ARG A CA 1
ATOM 1265 C C . ARG A 1 159 ? -46.671 13.448 34.756 1.00 56.72 159 ARG A C 1
ATOM 1267 O O . ARG A 1 159 ? -47.430 13.987 33.966 1.00 56.72 159 ARG A O 1
ATOM 1274 N N . ALA A 1 160 ? -46.299 14.026 35.898 1.00 56.91 160 ALA A N 1
ATOM 1275 C CA . ALA A 1 160 ? -46.838 15.308 36.363 1.00 56.91 160 ALA A CA 1
ATOM 1276 C C . ALA A 1 160 ? -46.300 16.536 35.593 1.00 56.91 160 ALA A C 1
ATOM 1278 O O . ALA A 1 160 ? -46.898 17.607 35.662 1.00 56.91 160 ALA A O 1
ATOM 1279 N N . GLY A 1 161 ? -45.182 16.398 34.869 1.00 54.53 161 GLY A N 1
ATOM 1280 C CA . GLY A 1 161 ? -44.621 17.450 34.010 1.00 54.53 161 GLY A CA 1
ATOM 1281 C C . GLY A 1 161 ? -45.177 17.487 32.580 1.00 54.53 161 GLY A C 1
ATOM 1282 O O . GLY A 1 161 ? -44.933 18.457 31.878 1.00 54.53 161 GLY A O 1
ATOM 1283 N N . SER A 1 162 ? -45.920 16.459 32.151 1.00 52.28 162 SER A N 1
ATOM 1284 C CA . SER A 1 162 ? -46.503 16.341 30.801 1.00 52.28 162 SER A CA 1
ATOM 1285 C C . SER A 1 162 ? -47.927 16.914 30.688 1.00 52.28 162 SER A C 1
ATOM 1287 O O . SER A 1 162 ? -48.478 16.950 29.592 1.00 52.28 162 SER A O 1
ATOM 1289 N N . GLU A 1 163 ? -48.536 17.322 31.804 1.00 51.12 163 GLU A N 1
ATOM 1290 C CA . GLU A 1 163 ? -49.907 17.862 31.875 1.00 51.12 163 GLU A CA 1
ATOM 1291 C C . GLU A 1 163 ? -49.936 19.382 32.151 1.00 51.12 163 GLU A C 1
ATOM 1293 O O . GLU A 1 163 ? -50.933 19.907 32.648 1.00 51.12 163 GLU A O 1
ATOM 1298 N N . ARG A 1 164 ? -48.855 20.110 31.842 1.00 43.50 164 ARG A N 1
ATOM 1299 C CA . ARG A 1 164 ? -48.826 21.582 31.861 1.00 43.50 164 ARG A CA 1
ATOM 1300 C C . ARG A 1 164 ? -48.393 22.153 30.526 1.00 43.50 164 ARG A C 1
ATOM 1302 O O . ARG A 1 164 ? -47.442 21.591 29.945 1.00 43.50 164 ARG A O 1
#